Protein AF-A0A3D5YGI0-F1 (afdb_monomer_lite)

Foldseek 3Di:
DVVVVVVVVVVVVVVVVCCCVPPVVVCCVDVNVVVCVVCVPVDDDPPDDDDDDDPPDPPPPDPDPPPPPPVVPPPPDDDD

Radius of gyration: 23.74 Å; chains: 1; bounding box: 63×20×53 Å

Structure (mmCIF, N/CA/C/O backbone):
data_AF-A0A3D5YGI0-F1
#
_entry.id   AF-A0A3D5YGI0-F1
#
loop_
_atom_site.group_PDB
_atom_site.id
_atom_site.type_symbol
_atom_site.label_atom_id
_atom_site.label_alt_id
_atom_site.label_comp_id
_atom_site.label_asym_id
_atom_site.label_entity_id
_atom_site.label_seq_id
_atom_site.pdbx_PDB_ins_code
_atom_site.Cartn_x
_atom_site.Cartn_y
_atom_site.Cartn_z
_atom_site.occupancy
_atom_site.B_iso_or_equiv
_atom_site.auth_seq_id
_atom_site.auth_comp_id
_atom_site.auth_asym_id
_atom_site.auth_atom_id
_atom_site.pdbx_PDB_model_num
ATOM 1 N N . MET A 1 1 ? 20.701 -15.015 -27.903 1.00 58.94 1 MET A N 1
ATOM 2 C CA . MET A 1 1 ? 22.130 -14.761 -27.602 1.00 58.94 1 MET A CA 1
ATOM 3 C C . MET A 1 1 ? 22.228 -14.521 -26.106 1.00 58.94 1 MET A C 1
ATOM 5 O O . MET A 1 1 ? 21.480 -13.697 -25.606 1.00 58.94 1 MET A O 1
ATOM 9 N N . ALA A 1 2 ? 23.102 -15.235 -25.392 1.00 73.94 2 ALA A N 1
ATOM 10 C CA . ALA A 1 2 ? 23.168 -15.174 -23.923 1.00 73.94 2 ALA A CA 1
ATOM 11 C C . ALA A 1 2 ? 23.508 -13.771 -23.370 1.00 73.94 2 ALA A C 1
ATOM 13 O O . ALA A 1 2 ? 23.134 -13.433 -22.252 1.00 73.94 2 ALA A O 1
ATOM 14 N N . ILE A 1 3 ? 24.193 -12.938 -24.162 1.00 77.81 3 ILE A N 1
ATOM 15 C CA . ILE A 1 3 ? 24.556 -11.561 -23.794 1.00 77.81 3 ILE A CA 1
ATOM 16 C C . ILE A 1 3 ? 23.312 -10.665 -23.731 1.00 77.81 3 ILE A C 1
ATOM 18 O O . ILE A 1 3 ? 23.145 -9.932 -22.761 1.00 77.81 3 ILE A O 1
ATOM 22 N N . ASP A 1 4 ? 22.410 -10.781 -24.707 1.00 80.19 4 ASP A N 1
ATOM 23 C CA . ASP A 1 4 ? 21.177 -9.984 -24.756 1.00 80.19 4 ASP A CA 1
ATOM 24 C C . ASP A 1 4 ? 20.216 -10.370 -23.623 1.00 80.19 4 ASP A C 1
ATOM 26 O O . ASP A 1 4 ? 19.612 -9.508 -22.989 1.00 80.19 4 ASP A O 1
ATOM 30 N N . GLU A 1 5 ? 20.133 -11.665 -23.301 1.00 81.00 5 GLU A N 1
ATOM 31 C CA . GLU A 1 5 ? 19.366 -12.157 -22.149 1.00 81.00 5 GLU A CA 1
ATOM 32 C C . GLU A 1 5 ? 19.945 -11.650 -20.822 1.00 81.00 5 GLU A C 1
ATOM 34 O O . GLU A 1 5 ? 19.199 -11.240 -19.934 1.00 81.00 5 GLU A O 1
ATOM 39 N N . THR A 1 6 ? 21.274 -11.617 -20.696 1.00 84.25 6 THR A N 1
ATOM 40 C CA . THR A 1 6 ? 21.946 -11.097 -19.495 1.00 84.25 6 THR A CA 1
ATOM 41 C C . THR A 1 6 ? 21.736 -9.587 -19.345 1.00 84.25 6 THR A C 1
ATOM 43 O O . THR A 1 6 ? 21.529 -9.097 -18.232 1.00 84.25 6 THR A O 1
ATOM 46 N N . ALA A 1 7 ? 21.751 -8.839 -20.452 1.00 84.94 7 ALA A N 1
ATOM 47 C CA . ALA A 1 7 ? 21.475 -7.405 -20.455 1.00 84.94 7 ALA A CA 1
ATOM 48 C C . ALA A 1 7 ? 20.033 -7.107 -20.011 1.00 84.94 7 ALA A C 1
ATOM 50 O O . ALA A 1 7 ? 19.833 -6.291 -19.110 1.00 84.94 7 ALA A O 1
ATOM 51 N N . LEU A 1 8 ? 19.056 -7.838 -20.558 1.00 88.50 8 LEU A N 1
ATOM 52 C CA . LEU A 1 8 ? 17.644 -7.709 -20.189 1.00 88.50 8 LEU A CA 1
ATOM 53 C C . LEU A 1 8 ? 17.396 -8.060 -18.712 1.00 88.50 8 LEU A C 1
ATOM 55 O O . LEU A 1 8 ? 16.688 -7.346 -18.006 1.00 88.50 8 LEU A O 1
ATOM 59 N N . GLN A 1 9 ? 18.011 -9.133 -18.208 1.00 86.94 9 GLN A N 1
ATOM 60 C CA . GLN A 1 9 ? 17.911 -9.494 -16.790 1.00 86.94 9 GLN A CA 1
ATOM 61 C C . GLN A 1 9 ? 18.519 -8.427 -15.873 1.00 86.94 9 GLN A C 1
ATOM 63 O O . GLN A 1 9 ? 17.967 -8.140 -14.812 1.00 86.94 9 GLN A O 1
ATOM 68 N N . SER A 1 10 ? 19.643 -7.828 -16.272 1.00 88.94 10 SER A N 1
ATOM 69 C CA . SER A 1 10 ? 20.280 -6.745 -15.517 1.00 88.94 10 SER A CA 1
ATOM 70 C C . SER A 1 10 ? 19.393 -5.501 -15.454 1.00 88.94 10 SER A C 1
ATOM 72 O O . SER A 1 10 ? 19.259 -4.889 -14.395 1.00 88.94 10 SER A O 1
ATOM 74 N N . GLU A 1 11 ? 18.741 -5.150 -16.562 1.00 90.56 11 GLU A N 1
ATOM 75 C CA . GLU A 1 11 ? 17.795 -4.035 -16.615 1.00 90.56 11 GLU A CA 1
A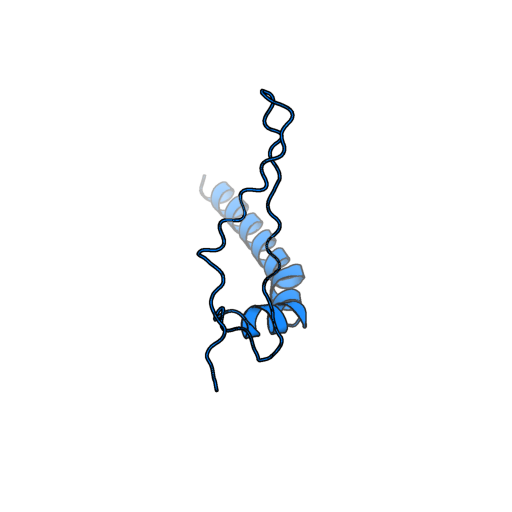TOM 76 C C . GLU A 1 11 ? 16.565 -4.285 -15.732 1.00 90.56 11 GLU A C 1
ATOM 78 O O . GLU A 1 11 ? 16.230 -3.440 -14.901 1.00 90.56 11 GLU A O 1
ATOM 83 N N . ASN A 1 12 ? 15.969 -5.478 -15.808 1.00 91.88 12 ASN A N 1
ATOM 84 C CA . ASN A 1 12 ? 14.841 -5.852 -14.952 1.00 91.88 12 ASN A CA 1
ATOM 85 C C . ASN A 1 12 ? 15.205 -5.790 -13.463 1.00 91.88 12 ASN A C 1
ATOM 87 O O . ASN A 1 12 ? 14.464 -5.208 -12.674 1.00 91.88 12 ASN A O 1
ATOM 91 N N . LYS A 1 13 ? 16.383 -6.295 -13.076 1.00 92.25 13 LYS A N 1
ATOM 92 C CA . LYS A 1 13 ? 16.845 -6.207 -11.682 1.00 92.25 13 LYS A CA 1
ATOM 93 C C . LYS A 1 13 ? 17.062 -4.771 -11.215 1.00 92.25 13 LYS A C 1
ATOM 95 O O . LYS A 1 13 ? 16.820 -4.472 -10.049 1.00 92.25 13 LYS A O 1
ATOM 100 N N . LYS A 1 14 ? 17.505 -3.870 -12.097 1.00 91.88 14 LYS A N 1
ATOM 101 C CA . LYS A 1 14 ? 17.613 -2.441 -11.762 1.00 91.88 14 LYS A CA 1
ATOM 102 C C . LYS A 1 14 ? 16.243 -1.819 -11.512 1.00 91.88 14 LYS A C 1
ATOM 104 O O . LYS A 1 14 ? 16.113 -1.029 -10.583 1.00 91.88 14 LYS A O 1
ATOM 109 N N . LEU A 1 15 ? 15.238 -2.180 -12.308 1.00 92.00 15 LEU A N 1
ATOM 110 C CA . LEU A 1 15 ? 13.866 -1.706 -12.119 1.00 92.00 15 LEU A CA 1
ATOM 111 C C . LEU A 1 15 ? 13.259 -2.237 -10.815 1.00 92.00 15 LEU A C 1
ATOM 113 O O . LEU A 1 15 ? 12.663 -1.464 -10.069 1.00 92.00 15 LEU A O 1
ATOM 117 N N . GLU A 1 16 ? 13.465 -3.518 -10.502 1.00 90.31 16 GLU A N 1
ATOM 118 C CA . GLU A 1 16 ? 13.034 -4.118 -9.231 1.00 90.31 16 GLU A CA 1
ATOM 119 C C . GLU A 1 16 ? 13.686 -3.435 -8.025 1.00 90.31 16 GLU A C 1
ATOM 121 O O . GLU A 1 16 ? 13.004 -3.093 -7.056 1.00 90.31 16 GLU A O 1
ATOM 126 N N . LEU A 1 17 ? 14.998 -3.185 -8.094 1.00 93.00 17 LEU A N 1
ATOM 127 C CA . LEU A 1 17 ? 15.719 -2.487 -7.034 1.00 93.00 17 LEU A CA 1
ATOM 128 C C . LEU A 1 17 ? 15.182 -1.061 -6.858 1.00 93.00 17 LEU A C 1
ATOM 130 O O . LEU A 1 17 ? 14.863 -0.660 -5.742 1.00 93.00 17 LEU A O 1
ATOM 134 N N . ALA A 1 18 ? 14.998 -0.330 -7.960 1.00 91.75 18 ALA A N 1
ATOM 135 C CA . ALA A 1 18 ? 14.455 1.022 -7.926 1.00 91.75 18 ALA A CA 1
ATOM 136 C C . ALA A 1 18 ? 13.033 1.058 -7.346 1.00 91.75 18 ALA A C 1
ATOM 138 O O . ALA A 1 18 ? 12.722 1.945 -6.553 1.00 91.75 18 ALA A O 1
ATOM 139 N N . PHE A 1 19 ? 12.172 0.102 -7.693 1.00 90.62 19 PHE A N 1
ATOM 140 C CA . PHE A 1 19 ? 10.841 -0.014 -7.095 1.00 90.62 19 PHE A CA 1
ATOM 141 C C . PHE A 1 19 ? 10.920 -0.288 -5.587 1.00 90.62 19 PHE A C 1
ATOM 143 O O . PHE A 1 19 ? 10.237 0.364 -4.793 1.00 90.62 19 PHE A O 1
ATOM 150 N N . THR A 1 20 ? 11.792 -1.212 -5.184 1.00 90.88 20 THR A N 1
ATOM 151 C CA . THR A 1 20 ? 11.962 -1.599 -3.779 1.00 90.88 20 THR A CA 1
ATOM 152 C C . THR A 1 20 ? 12.429 -0.414 -2.932 1.00 90.88 20 THR A C 1
ATOM 154 O O . THR A 1 20 ? 11.853 -0.124 -1.883 1.00 90.88 20 THR A O 1
ATOM 157 N N . GLU A 1 21 ? 13.446 0.305 -3.409 1.00 90.06 21 GLU A N 1
ATOM 158 C CA . GLU A 1 21 ? 14.046 1.439 -2.704 1.00 90.06 21 GLU A CA 1
ATOM 159 C C . GLU A 1 21 ? 13.118 2.654 -2.637 1.00 90.06 21 GLU A C 1
ATOM 161 O O . GLU A 1 21 ? 13.018 3.292 -1.589 1.00 90.06 21 GLU A O 1
ATOM 166 N N . ASN A 1 22 ? 12.426 2.971 -3.734 1.00 90.56 22 ASN A N 1
ATOM 167 C CA . ASN A 1 22 ? 11.659 4.215 -3.833 1.00 90.56 22 ASN A CA 1
ATOM 168 C C . ASN A 1 22 ? 10.198 4.080 -3.401 1.00 90.56 22 ASN A C 1
ATOM 170 O O . ASN A 1 22 ? 9.571 5.093 -3.094 1.00 90.56 22 ASN A O 1
ATOM 174 N N . PHE A 1 23 ? 9.639 2.869 -3.393 1.00 85.44 23 PHE A N 1
ATOM 175 C CA . PHE A 1 23 ? 8.220 2.667 -3.110 1.00 85.44 23 PHE A CA 1
ATOM 176 C C . PHE A 1 23 ? 7.974 1.661 -1.991 1.00 85.44 23 PHE A C 1
ATOM 178 O O . PHE A 1 23 ? 7.341 2.018 -1.000 1.00 85.44 23 PHE A O 1
ATOM 185 N N . GLN A 1 24 ? 8.492 0.435 -2.106 1.00 86.06 24 GLN A N 1
ATOM 186 C CA . GLN A 1 24 ? 8.167 -0.627 -1.150 1.00 86.06 24 GLN A CA 1
ATOM 187 C C . GLN A 1 24 ? 8.677 -0.316 0.264 1.00 86.06 24 GLN A C 1
ATOM 189 O O . GLN A 1 24 ? 7.894 -0.308 1.211 1.00 86.06 24 GLN A O 1
ATOM 194 N N . LEU A 1 25 ? 9.968 -0.003 0.412 1.00 89.00 25 LEU A N 1
ATOM 195 C CA . LEU A 1 25 ? 10.562 0.296 1.719 1.00 89.00 25 LEU A CA 1
ATOM 196 C C . LEU A 1 25 ? 9.942 1.540 2.388 1.00 89.00 25 LEU A C 1
ATOM 198 O O . LEU A 1 25 ? 9.677 1.493 3.591 1.00 89.00 25 LEU A O 1
ATOM 202 N N . PRO A 1 26 ? 9.697 2.655 1.669 1.00 88.81 26 PRO A N 1
ATOM 203 C CA . PRO A 1 26 ? 8.954 3.784 2.223 1.00 88.81 26 PRO A CA 1
ATOM 204 C C . PRO A 1 26 ? 7.513 3.441 2.606 1.00 88.81 26 PRO A C 1
ATOM 206 O O . PRO A 1 26 ? 7.055 3.886 3.656 1.00 88.81 26 PRO A O 1
ATOM 209 N N . TYR A 1 27 ? 6.812 2.647 1.790 1.00 85.44 27 TYR A N 1
ATOM 210 C CA . TYR A 1 27 ? 5.447 2.214 2.080 1.00 85.44 27 TYR A CA 1
ATOM 211 C C . TYR A 1 27 ? 5.389 1.390 3.367 1.00 85.44 27 TYR A C 1
ATOM 213 O O . TYR A 1 27 ? 4.627 1.744 4.260 1.00 85.44 27 TYR A O 1
ATOM 221 N N . GLU A 1 28 ? 6.238 0.370 3.512 1.00 84.19 28 GLU A N 1
ATOM 222 C CA . GLU A 1 28 ? 6.297 -0.493 4.704 1.00 84.19 28 GLU A CA 1
ATOM 223 C C . GLU A 1 28 ? 6.606 0.283 5.995 1.00 84.19 28 GLU A C 1
ATOM 225 O O . GLU A 1 28 ? 6.190 -0.121 7.077 1.00 84.19 28 GLU A O 1
ATOM 230 N N . LYS A 1 29 ? 7.310 1.417 5.889 1.00 87.31 29 LYS A N 1
ATOM 231 C CA . LYS A 1 29 ? 7.605 2.316 7.019 1.00 87.31 29 LYS A CA 1
ATOM 232 C C . LYS A 1 29 ? 6.548 3.398 7.242 1.00 87.31 29 LYS A C 1
ATOM 234 O O . LYS A 1 29 ? 6.673 4.173 8.187 1.00 87.31 29 LYS A O 1
ATOM 239 N N . SER A 1 30 ? 5.566 3.515 6.354 1.00 85.88 30 SER A N 1
ATOM 240 C CA . SER A 1 30 ? 4.538 4.546 6.441 1.00 85.88 30 SER A CA 1
ATOM 241 C C . SER A 1 30 ? 3.447 4.162 7.438 1.00 85.88 30 SER A C 1
ATOM 243 O O . SER A 1 30 ? 3.120 2.987 7.606 1.00 85.88 30 SER A O 1
ATOM 245 N N . GLU A 1 31 ? 2.803 5.174 8.021 1.00 83.50 31 GLU A N 1
ATOM 246 C CA . GLU A 1 31 ? 1.605 4.985 8.849 1.00 83.50 31 GLU A CA 1
ATOM 247 C C . GLU A 1 31 ? 0.504 4.245 8.074 1.00 83.50 31 GLU A C 1
ATOM 249 O O . GLU A 1 31 ? -0.263 3.489 8.655 1.00 83.50 31 GLU A O 1
ATOM 254 N N . TYR A 1 32 ? 0.455 4.404 6.747 1.00 78.50 32 TYR A N 1
ATOM 255 C CA . TYR A 1 32 ? -0.504 3.719 5.881 1.00 78.50 32 TYR A CA 1
ATOM 256 C C . TYR A 1 32 ? -0.352 2.198 5.923 1.00 78.50 32 TYR A C 1
ATOM 258 O O . TYR A 1 32 ? -1.352 1.492 6.050 1.00 78.50 32 TYR A O 1
ATOM 266 N N . ALA A 1 33 ? 0.882 1.692 5.838 1.00 80.50 33 ALA A N 1
ATOM 267 C CA . ALA A 1 33 ? 1.133 0.262 5.971 1.00 80.50 33 ALA A CA 1
ATOM 268 C C . ALA A 1 33 ? 0.845 -0.213 7.396 1.00 80.50 33 ALA A C 1
ATOM 270 O O . ALA A 1 33 ? 0.270 -1.282 7.567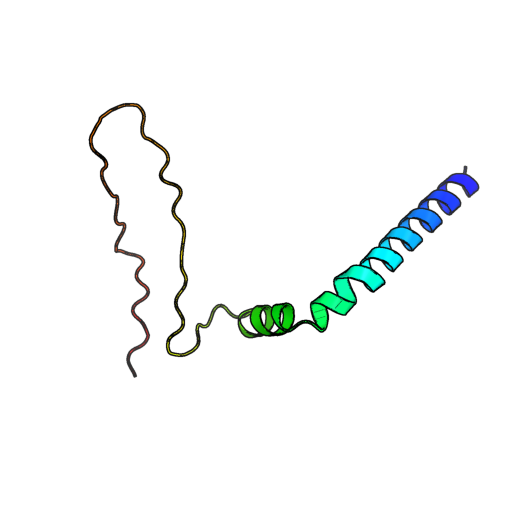 1.00 80.50 33 ALA A O 1
ATOM 271 N N . GLU A 1 34 ? 1.159 0.591 8.413 1.00 78.38 34 GLU A N 1
ATOM 272 C CA . GLU A 1 34 ? 0.821 0.268 9.801 1.00 78.38 34 GLU A CA 1
ATOM 273 C C . GLU A 1 34 ? -0.698 0.138 10.004 1.00 78.38 34 GLU A C 1
ATOM 275 O O . GLU A 1 34 ? -1.156 -0.844 10.586 1.00 78.38 34 GLU A O 1
ATOM 280 N N . PHE A 1 35 ? -1.489 1.083 9.489 1.00 73.81 35 PHE A N 1
ATOM 281 C CA . PHE A 1 35 ? -2.950 1.013 9.516 1.00 73.81 35 PHE A CA 1
ATOM 282 C C . PHE A 1 35 ? -3.465 -0.193 8.731 1.00 73.81 35 PHE A C 1
ATOM 284 O O . PHE A 1 35 ? -4.273 -0.957 9.247 1.00 73.81 35 PHE A O 1
ATOM 291 N N . PHE A 1 36 ? -2.978 -0.411 7.510 1.00 74.44 36 PHE A N 1
ATOM 292 C CA . PHE A 1 36 ? -3.430 -1.530 6.686 1.00 74.44 36 PHE A CA 1
ATOM 293 C C . PHE A 1 36 ? -3.122 -2.891 7.331 1.00 74.44 36 PHE A C 1
ATOM 295 O O . PHE A 1 36 ? -4.003 -3.743 7.409 1.00 74.44 36 PHE A O 1
ATOM 302 N N . LEU A 1 37 ? -1.906 -3.078 7.857 1.00 69.62 37 LEU A N 1
ATOM 303 C CA . LEU A 1 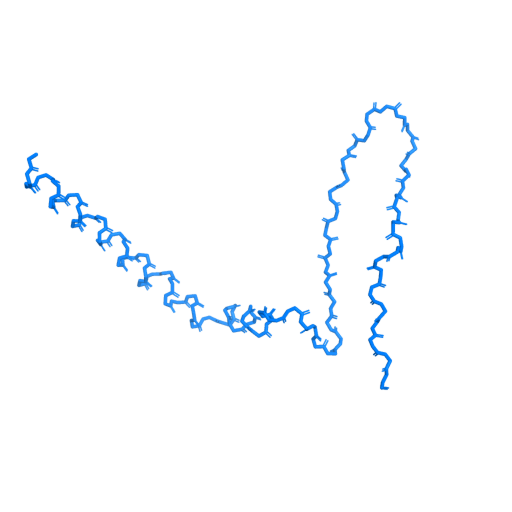37 ? -1.478 -4.320 8.510 1.00 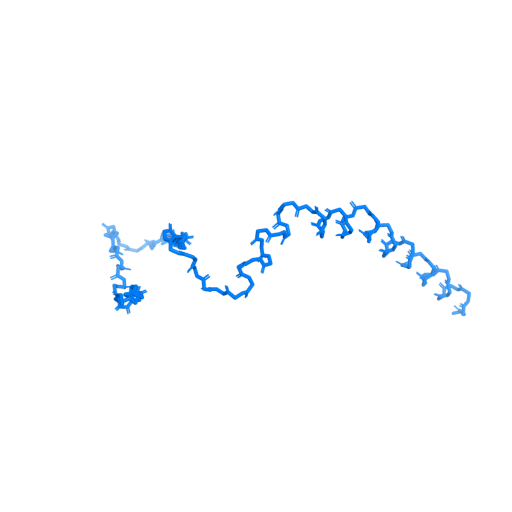69.62 37 LEU A CA 1
ATOM 304 C C . LEU A 1 37 ? -2.172 -4.544 9.861 1.00 69.62 37 LEU A C 1
ATOM 306 O O . LEU A 1 37 ? -2.469 -5.682 10.220 1.00 69.62 37 LEU A O 1
ATOM 310 N N . LYS A 1 38 ? -2.510 -3.478 10.599 1.00 67.69 38 LYS A N 1
ATOM 311 C CA . LYS A 1 38 ? -3.356 -3.579 11.805 1.00 67.69 38 LYS A CA 1
ATOM 312 C C . LYS A 1 38 ? -4.739 -4.167 11.509 1.00 67.69 38 LYS A C 1
ATOM 314 O O . LYS A 1 38 ? -5.320 -4.794 12.392 1.00 67.69 38 LYS A O 1
ATOM 319 N N . HIS A 1 39 ? -5.235 -4.005 10.283 1.00 64.06 39 HIS A N 1
ATOM 320 C CA . HIS A 1 39 ? -6.529 -4.517 9.828 1.00 64.06 39 HIS A CA 1
ATOM 321 C C . HIS A 1 39 ? -6.405 -5.701 8.854 1.00 64.06 39 HIS A C 1
ATOM 323 O O . HIS A 1 39 ? -7.389 -6.067 8.212 1.00 64.06 39 HIS A O 1
ATOM 329 N N . GLU A 1 40 ? -5.222 -6.325 8.739 1.00 59.00 40 GLU A N 1
ATOM 330 C CA . GLU A 1 40 ? -4.996 -7.477 7.848 1.00 59.00 40 GLU A CA 1
ATOM 331 C C . GLU A 1 40 ? -5.901 -8.665 8.227 1.00 59.00 40 GLU A C 1
ATOM 333 O O . GLU A 1 40 ? -6.401 -9.403 7.377 1.00 59.00 40 GLU A O 1
ATOM 338 N N . ASN A 1 41 ? -6.223 -8.766 9.519 1.00 59.22 41 ASN A N 1
ATOM 339 C CA . ASN A 1 41 ? -7.406 -9.465 9.989 1.00 59.22 41 ASN A CA 1
ATOM 340 C C . ASN A 1 41 ? -8.556 -8.457 9.955 1.00 59.22 41 ASN A C 1
ATOM 342 O O . ASN A 1 41 ? -8.514 -7.495 10.713 1.00 59.22 41 ASN A O 1
ATOM 346 N N . ASN A 1 42 ? -9.589 -8.686 9.137 1.00 59.81 42 ASN A N 1
ATOM 347 C CA . ASN A 1 42 ? -10.816 -7.867 9.029 1.00 59.81 42 ASN A CA 1
ATOM 348 C C . ASN A 1 42 ? -11.643 -7.762 10.342 1.00 59.81 42 ASN A C 1
ATOM 350 O O . ASN A 1 42 ? -12.864 -7.601 10.315 1.00 59.81 42 ASN A O 1
ATOM 354 N N . ILE A 1 43 ? -11.010 -7.922 11.500 1.00 64.81 43 ILE A N 1
ATOM 355 C CA . ILE A 1 43 ? -11.563 -7.692 12.820 1.00 64.81 43 ILE A CA 1
ATOM 356 C C . ILE A 1 43 ? -11.478 -6.189 13.062 1.00 64.81 43 ILE A C 1
ATOM 358 O O . ILE A 1 43 ? -10.423 -5.638 13.366 1.00 64.81 43 ILE A O 1
ATOM 362 N N . LEU A 1 44 ? -12.619 -5.536 12.884 1.00 68.69 44 LEU A N 1
ATOM 363 C CA . LEU A 1 44 ? -12.818 -4.145 13.255 1.00 68.69 44 LEU A CA 1
ATOM 364 C C . LEU A 1 44 ? -12.579 -3.982 14.761 1.00 68.69 44 LEU A C 1
ATOM 366 O O . LEU A 1 44 ? -13.090 -4.769 15.566 1.00 68.69 44 LEU A O 1
ATOM 370 N N . LEU A 1 45 ? -11.829 -2.956 15.150 1.00 70.81 45 LEU A N 1
ATOM 371 C CA . LEU A 1 45 ? -11.748 -2.537 16.544 1.00 70.81 45 LEU A CA 1
ATOM 372 C C . LEU A 1 45 ? -13.092 -1.938 16.996 1.00 70.81 45 LEU A C 1
ATOM 374 O O . LEU A 1 45 ? -13.918 -1.528 16.170 1.00 70.81 45 LEU A O 1
ATOM 378 N N . PRO A 1 46 ? -13.340 -1.833 18.315 1.00 75.31 46 PRO A N 1
ATOM 379 C CA . PRO A 1 46 ? -14.526 -1.154 18.816 1.00 75.31 46 PRO A CA 1
ATOM 380 C C . PRO A 1 46 ? -14.637 0.264 18.232 1.00 75.31 46 PRO A C 1
ATOM 382 O O . PRO A 1 46 ? -13.722 1.070 18.393 1.00 75.31 46 PRO A O 1
ATOM 385 N N . LYS A 1 47 ? -15.794 0.574 17.625 1.00 76.56 47 LYS A N 1
ATOM 386 C CA . LYS A 1 47 ? -16.140 1.835 16.923 1.00 76.56 47 LYS A CA 1
ATOM 387 C C . LYS A 1 47 ? -15.648 1.974 15.474 1.00 76.56 47 LYS A C 1
ATOM 389 O O . LYS A 1 47 ? -15.867 3.031 14.882 1.00 76.56 47 LYS A O 1
ATOM 394 N N . GLU A 1 48 ? -15.060 0.943 14.878 1.00 71.12 48 GLU A N 1
ATOM 395 C CA . GLU A 1 48 ? -14.755 0.926 13.441 1.00 71.12 48 GLU A CA 1
ATOM 396 C C . GLU 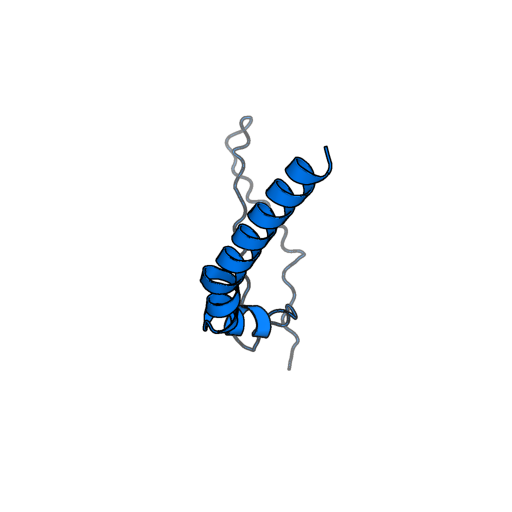A 1 48 ? -15.922 0.348 12.624 1.00 71.12 48 GLU A C 1
ATOM 398 O O . GLU A 1 48 ? -16.663 -0.515 13.093 1.00 71.12 48 GLU A O 1
ATOM 403 N N . PHE A 1 49 ? -16.108 0.829 11.390 1.00 70.50 49 PHE A N 1
ATOM 404 C CA . PHE A 1 49 ? -17.138 0.334 10.473 1.00 70.50 49 PHE A CA 1
ATOM 405 C C . PHE A 1 49 ? -16.655 0.365 9.019 1.00 70.50 49 PHE A C 1
ATOM 407 O O . PHE A 1 49 ? -15.916 1.258 8.608 1.00 70.50 49 PHE A O 1
ATOM 414 N N . ILE A 1 50 ? -17.097 -0.609 8.220 1.00 71.25 50 ILE A N 1
ATOM 415 C CA . ILE A 1 50 ? -16.757 -0.701 6.795 1.00 71.25 50 ILE A CA 1
ATOM 416 C C . ILE A 1 50 ? -17.742 0.145 5.987 1.00 71.25 50 ILE A C 1
ATOM 418 O O . ILE A 1 50 ? -18.947 -0.112 5.991 1.00 71.25 50 ILE A O 1
ATOM 422 N N . VAL A 1 51 ? -17.231 1.113 5.226 1.00 72.19 51 VAL A N 1
ATOM 423 C CA . VAL A 1 51 ? -18.025 1.853 4.237 1.00 72.19 51 VAL A CA 1
ATOM 424 C C . VAL A 1 51 ? -17.931 1.141 2.891 1.00 72.19 51 VAL A C 1
ATOM 426 O O . VAL A 1 51 ? -16.912 1.206 2.207 1.00 72.19 51 VAL A O 1
ATOM 429 N N . LYS A 1 52 ? -19.006 0.456 2.490 1.00 69.44 52 LYS A N 1
ATOM 430 C CA . LYS A 1 52 ? -19.112 -0.160 1.162 1.00 69.44 52 LYS A CA 1
ATOM 431 C C . LYS A 1 52 ? -19.834 0.784 0.207 1.00 69.44 52 LYS A C 1
ATOM 433 O O . LYS A 1 52 ? -21.032 1.020 0.344 1.00 69.44 52 LYS A O 1
ATOM 438 N N . PHE A 1 53 ? -19.125 1.273 -0.802 1.00 73.56 53 PHE A N 1
ATOM 439 C CA . PHE A 1 53 ? -19.741 2.021 -1.893 1.00 73.56 53 PHE A CA 1
ATOM 440 C C . PHE A 1 53 ? -20.384 1.039 -2.872 1.00 73.56 53 PHE A C 1
ATOM 442 O O . PHE A 1 53 ? -19.697 0.261 -3.533 1.00 73.56 53 PHE A O 1
ATOM 449 N N . GLN A 1 54 ? -21.713 1.043 -2.948 1.00 72.88 54 GLN A N 1
ATOM 450 C CA . GLN A 1 54 ? -22.429 0.301 -3.977 1.00 72.88 54 GLN A CA 1
ATOM 451 C C . GLN A 1 54 ? -22.601 1.205 -5.193 1.00 72.88 54 GLN A C 1
ATOM 453 O O . GLN A 1 54 ? -23.260 2.240 -5.122 1.00 72.88 54 GLN A O 1
ATOM 458 N N . MET A 1 55 ? -21.983 0.815 -6.306 1.00 70.31 55 MET A N 1
ATOM 459 C CA . MET A 1 55 ? -22.225 1.451 -7.595 1.00 70.31 55 MET A CA 1
ATOM 460 C C . MET A 1 55 ? -23.697 1.239 -7.950 1.00 70.31 55 MET A C 1
ATOM 462 O O . MET A 1 55 ? -24.135 0.104 -8.136 1.00 70.31 55 MET A O 1
ATOM 466 N N . ILE A 1 56 ? -24.468 2.325 -8.011 1.00 68.00 56 ILE A N 1
ATOM 467 C CA . ILE A 1 56 ? -25.823 2.286 -8.554 1.00 68.00 56 ILE A CA 1
ATOM 468 C C . ILE A 1 56 ? -25.661 2.189 -10.069 1.00 68.00 56 ILE A C 1
ATOM 470 O O . ILE A 1 56 ? -25.384 3.183 -10.737 1.00 68.00 56 ILE A O 1
ATOM 474 N N . THR A 1 57 ? -25.782 0.985 -10.619 1.00 60.50 57 THR A N 1
ATOM 475 C CA . THR A 1 57 ? -25.980 0.815 -12.059 1.00 60.50 57 THR A CA 1
ATOM 476 C C . THR A 1 57 ? -27.358 1.373 -12.417 1.00 60.50 57 THR A C 1
ATOM 478 O O . THR A 1 57 ? -28.345 0.918 -11.835 1.00 60.50 57 THR A O 1
ATOM 481 N N . PRO A 1 58 ? -27.464 2.360 -13.325 1.00 53.22 58 PRO A N 1
ATOM 482 C CA . PRO A 1 58 ? -28.759 2.873 -13.741 1.00 53.22 58 PRO A CA 1
ATOM 483 C C . PRO A 1 58 ? -29.490 1.797 -14.549 1.00 53.22 58 PRO A C 1
ATOM 485 O O . PRO A 1 58 ? -29.094 1.469 -15.668 1.00 53.22 58 PRO A O 1
ATOM 488 N N . ASP A 1 59 ? -30.559 1.247 -13.977 1.00 52.38 59 ASP A N 1
ATOM 489 C CA . ASP A 1 59 ? -31.467 0.352 -14.688 1.00 52.38 59 ASP A CA 1
ATOM 490 C C . ASP A 1 59 ? -32.219 1.172 -15.742 1.00 52.38 59 ASP A C 1
ATOM 492 O O . ASP A 1 59 ? -33.016 2.057 -15.428 1.00 52.38 59 ASP A O 1
ATOM 496 N N . THR A 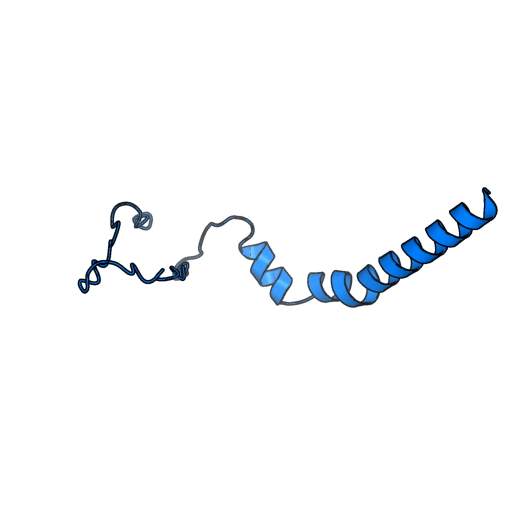1 60 ? -31.943 0.922 -17.019 1.00 54.62 60 THR A N 1
ATOM 497 C CA . THR A 1 60 ? -32.423 1.766 -18.125 1.00 54.62 60 THR A CA 1
ATOM 498 C C . THR A 1 60 ? -33.878 1.506 -18.523 1.00 54.62 60 THR A C 1
ATOM 500 O O . THR A 1 60 ? -34.315 2.016 -19.551 1.00 54.62 60 THR A O 1
ATOM 503 N N . THR A 1 61 ? -34.658 0.752 -17.737 1.00 51.16 61 THR A N 1
ATOM 504 C CA . THR A 1 61 ? -35.952 0.239 -18.232 1.00 51.16 61 THR A CA 1
ATOM 505 C C . THR A 1 61 ? -37.186 0.645 -17.429 1.00 51.16 61 THR A C 1
ATOM 507 O O . THR A 1 61 ? -38.282 0.601 -17.978 1.00 51.16 61 THR A O 1
ATOM 510 N N . THR A 1 62 ? -37.089 1.138 -16.192 1.00 48.16 62 THR A N 1
ATOM 511 C CA . THR A 1 62 ? -38.300 1.651 -15.520 1.00 48.16 62 THR A CA 1
ATOM 512 C C . THR A 1 62 ? -37.937 2.601 -14.394 1.00 48.16 62 THR A C 1
ATOM 514 O O . THR A 1 62 ? -37.164 2.242 -13.515 1.00 48.16 62 THR A O 1
ATOM 517 N N . GLY A 1 63 ? -38.499 3.811 -14.417 1.00 47.62 63 GLY A N 1
ATOM 518 C CA . GLY A 1 63 ? -38.255 4.895 -13.460 1.00 47.62 63 GLY A CA 1
ATOM 519 C C . GLY A 1 63 ? -38.779 4.633 -12.047 1.00 47.62 63 GLY A C 1
ATOM 520 O O . GLY A 1 63 ? -39.561 5.420 -11.532 1.00 47.62 63 GLY A O 1
ATOM 521 N N . ASN A 1 64 ? -38.337 3.551 -11.416 1.00 43.88 64 ASN A N 1
ATOM 522 C CA . ASN A 1 64 ? -38.477 3.307 -9.991 1.00 43.88 64 ASN A CA 1
ATOM 523 C C . ASN A 1 64 ? -37.127 2.819 -9.476 1.00 43.88 64 ASN A C 1
ATOM 525 O O . ASN A 1 64 ? -36.751 1.668 -9.677 1.00 43.88 64 ASN A O 1
ATOM 529 N N . ASN A 1 65 ? -36.406 3.712 -8.796 1.00 47.19 65 ASN A N 1
ATOM 530 C CA . ASN A 1 65 ? -35.221 3.363 -8.024 1.00 47.19 65 ASN A CA 1
ATOM 531 C C . ASN A 1 65 ? -35.656 2.456 -6.864 1.00 47.19 65 ASN A C 1
ATOM 533 O O . ASN A 1 65 ? -35.940 2.936 -5.765 1.00 47.19 65 ASN A O 1
ATOM 537 N N . GLN A 1 66 ? -35.756 1.148 -7.094 1.00 48.75 66 GLN A N 1
ATOM 538 C CA . GLN A 1 66 ? -35.862 0.206 -5.993 1.00 48.75 66 GLN A CA 1
ATOM 539 C C . GLN A 1 66 ? -34.478 0.077 -5.375 1.00 48.75 66 GLN A C 1
ATOM 541 O O . GLN A 1 66 ? -33.574 -0.569 -5.894 1.00 48.75 66 GLN A O 1
ATOM 546 N N . LYS A 1 67 ? -34.314 0.772 -4.252 1.00 50.25 67 LYS A N 1
ATOM 547 C CA . LYS A 1 67 ? -33.199 0.588 -3.340 1.00 50.25 67 LYS A CA 1
ATOM 548 C C . LYS A 1 67 ? -33.331 -0.830 -2.783 1.00 50.25 67 LYS A C 1
ATOM 550 O O . LYS A 1 67 ? -34.078 -1.052 -1.832 1.00 50.25 67 LYS A O 1
ATOM 555 N N . THR A 1 68 ? -32.674 -1.802 -3.408 1.00 48.12 68 THR A N 1
ATOM 556 C CA . THR A 1 68 ? -32.597 -3.166 -2.878 1.00 48.12 68 THR A CA 1
ATOM 557 C C . THR A 1 68 ? -31.675 -3.132 -1.663 1.00 48.12 68 THR A C 1
ATOM 559 O O . THR A 1 68 ? -30.484 -3.421 -1.748 1.00 48.12 68 THR A O 1
ATOM 562 N N . GLU A 1 69 ? -32.206 -2.679 -0.525 1.00 50.47 69 GLU A N 1
ATOM 563 C CA . GLU A 1 69 ? -31.561 -2.866 0.769 1.00 50.47 69 GLU A CA 1
ATOM 564 C C . GLU A 1 69 ? -31.665 -4.356 1.101 1.00 50.47 69 GLU A C 1
ATOM 566 O O . GLU A 1 69 ? -32.628 -4.807 1.720 1.00 50.47 69 GLU A O 1
ATOM 571 N N . ASP A 1 70 ? -30.681 -5.138 0.658 1.00 47.38 70 ASP A N 1
ATOM 572 C CA . ASP A 1 70 ? -30.501 -6.500 1.145 1.00 47.38 70 ASP A CA 1
ATOM 573 C C . ASP A 1 70 ? -29.990 -6.421 2.591 1.00 47.38 70 ASP A C 1
ATOM 575 O O . ASP A 1 70 ? -28.793 -6.446 2.883 1.00 47.38 70 ASP A O 1
ATOM 579 N N . ARG A 1 71 ? -30.937 -6.220 3.513 1.00 47.47 71 ARG A N 1
ATOM 580 C CA . ARG A 1 71 ? -30.706 -6.061 4.955 1.00 47.47 71 ARG A CA 1
ATOM 581 C C . ARG A 1 71 ? -30.277 -7.358 5.646 1.00 47.47 71 ARG A C 1
ATOM 583 O O . ARG A 1 71 ? -30.138 -7.372 6.861 1.00 47.47 71 ARG A O 1
ATOM 590 N N . THR A 1 72 ? -30.048 -8.441 4.907 1.00 45.09 72 THR A N 1
ATOM 591 C CA . THR A 1 72 ? -29.661 -9.738 5.484 1.00 45.09 72 THR A CA 1
ATOM 592 C C . THR A 1 72 ? -28.168 -9.857 5.811 1.00 45.09 72 THR A C 1
ATOM 594 O O . THR A 1 72 ? -27.747 -10.875 6.351 1.00 45.09 72 THR A O 1
ATOM 597 N N . ARG A 1 73 ? -27.350 -8.831 5.523 1.00 44.28 73 ARG A N 1
ATOM 598 C CA . ARG A 1 73 ? -25.896 -8.840 5.794 1.00 44.28 73 ARG A CA 1
ATOM 599 C C . ARG A 1 73 ? -25.410 -7.723 6.714 1.00 44.28 73 ARG A C 1
ATOM 601 O O . ARG A 1 73 ? -24.233 -7.368 6.667 1.00 44.28 73 ARG A O 1
ATOM 608 N N . PHE A 1 74 ? -26.286 -7.162 7.542 1.00 44.75 74 PHE A N 1
ATOM 609 C CA . PHE A 1 74 ? -25.800 -6.456 8.722 1.00 44.75 74 PHE A CA 1
ATOM 610 C C . PHE A 1 74 ? -25.250 -7.528 9.661 1.00 44.75 74 PHE A C 1
ATOM 612 O O . PHE A 1 74 ? -25.999 -8.329 10.207 1.00 44.75 74 PHE A O 1
ATOM 619 N N . ILE A 1 75 ? -23.924 -7.618 9.739 1.00 52.34 75 ILE A N 1
ATOM 620 C CA . ILE A 1 75 ? -23.257 -8.409 10.766 1.00 52.34 75 ILE A CA 1
ATOM 621 C C . ILE A 1 75 ? -23.591 -7.693 12.070 1.00 52.34 75 ILE A C 1
ATOM 623 O O . ILE A 1 75 ? -23.053 -6.614 12.328 1.00 52.34 75 ILE A O 1
ATOM 627 N N . ASP A 1 76 ? -24.535 -8.240 12.835 1.00 49.56 76 ASP A N 1
ATOM 628 C CA . ASP A 1 76 ? -24.799 -7.771 14.187 1.00 49.56 76 ASP A CA 1
ATOM 629 C C . ASP A 1 76 ? -23.471 -7.810 14.945 1.00 49.56 76 ASP A C 1
ATOM 631 O O . ASP A 1 76 ? -22.791 -8.839 15.004 1.00 49.56 76 ASP A O 1
ATOM 635 N N . SER A 1 77 ? -23.051 -6.647 15.444 1.00 52.94 77 SER A N 1
ATOM 636 C CA . SER A 1 77 ? -21.863 -6.546 16.283 1.00 52.94 77 SER A CA 1
ATOM 637 C C . SER A 1 77 ? -22.007 -7.529 17.449 1.00 52.94 77 SER A C 1
ATOM 639 O O . SER A 1 77 ? -23.109 -7.638 17.996 1.00 52.94 77 SER A O 1
ATOM 641 N N . PRO A 1 78 ? -20.944 -8.258 17.832 1.00 43.62 78 PRO A N 1
ATOM 642 C CA . PRO A 1 78 ? -21.044 -9.189 18.944 1.00 43.62 78 PRO A CA 1
ATOM 643 C C . PRO A 1 78 ? -21.458 -8.410 20.198 1.00 43.62 78 PRO A C 1
ATOM 645 O O . PRO A 1 78 ? -20.836 -7.404 20.541 1.00 43.62 78 PRO A O 1
ATOM 648 N N . GLN A 1 79 ? -22.562 -8.837 20.814 1.00 46.75 79 GLN A N 1
ATOM 649 C CA . GLN A 1 79 ? -22.989 -8.344 22.120 1.00 46.75 79 GLN A CA 1
ATOM 650 C C . GLN A 1 79 ? -21.947 -8.751 23.172 1.00 46.75 79 GLN A C 1
ATOM 652 O O . GLN A 1 79 ? -21.353 -9.821 23.049 1.00 46.75 79 GLN A O 1
ATOM 657 N N . GLU A 1 80 ? -21.738 -7.836 24.126 1.00 40.12 80 GLU A N 1
ATOM 658 C CA . GLU A 1 80 ? -20.703 -7.798 25.180 1.00 40.12 80 GLU A CA 1
ATOM 659 C C . GLU A 1 80 ? -20.312 -9.138 25.821 1.00 40.12 80 GLU A C 1
ATOM 661 O O . GLU A 1 80 ? -21.210 -9.948 26.151 1.00 40.12 80 GLU A O 1
#

Sequence (80 aa):
MAIDETALQSENKKLELAFTENFQLPYEKSEYAEFFLKHENNILLPKEFIVKFQMITPDTTTGNNQKTEDRTRFIDSPQE

Secondary structure (DSSP, 8-state):
-HHHHHHHHHHHHHHHHHHIIIIIHHHHTSHHHHHHHHTSS--PPTT------------TT-S-------GGG--PPPP-

pLDDT: mean 70.1, std 16.48, range [40.12, 93.0]